Protein AF-A0A2A5M7Z3-F1 (afdb_monomer_lite)

Structure (mmCIF, N/CA/C/O backbone):
data_AF-A0A2A5M7Z3-F1
#
_entry.id   AF-A0A2A5M7Z3-F1
#
loop_
_atom_site.group_PDB
_atom_site.id
_atom_site.type_symbol
_atom_site.label_atom_id
_atom_site.label_alt_id
_atom_site.label_comp_id
_atom_site.label_asym_id
_atom_site.label_entity_id
_atom_site.label_seq_id
_atom_site.pdbx_PDB_ins_code
_atom_site.Cartn_x
_atom_site.Cartn_y
_atom_site.Cartn_z
_atom_site.occupancy
_atom_site.B_iso_or_equiv
_atom_site.auth_seq_id
_atom_site.auth_comp_id
_atom_site.auth_asym_id
_atom_site.auth_atom_id
_atom_site.pdbx_PDB_model_num
ATOM 1 N N . MET A 1 1 ? 6.782 -9.055 3.008 1.00 91.12 1 MET A N 1
ATOM 2 C CA . MET A 1 1 ? 6.099 -8.255 1.964 1.00 91.12 1 MET A CA 1
ATOM 3 C C . MET A 1 1 ? 6.824 -6.933 1.779 1.00 91.12 1 MET A C 1
ATOM 5 O O . MET A 1 1 ? 7.394 -6.445 2.746 1.00 91.12 1 MET A O 1
ATOM 9 N N . GLN A 1 2 ? 6.832 -6.366 0.569 1.00 95.69 2 GLN A N 1
ATOM 10 C CA . GLN A 1 2 ? 7.465 -5.069 0.298 1.00 95.69 2 GLN A CA 1
ATOM 11 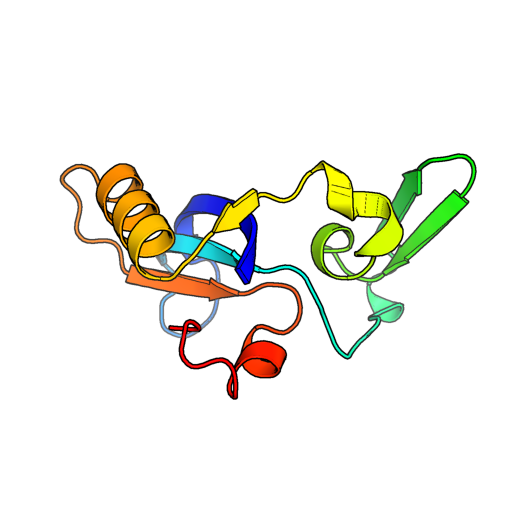C C . GLN A 1 2 ? 6.413 -3.957 0.295 1.00 95.69 2 GLN A C 1
ATOM 13 O O . GLN A 1 2 ? 5.503 -3.970 -0.534 1.00 95.69 2 GLN A O 1
ATOM 18 N N . LEU A 1 3 ? 6.539 -3.016 1.224 1.00 96.19 3 LEU A N 1
ATOM 19 C CA . LEU A 1 3 ? 5.643 -1.881 1.399 1.00 96.19 3 LEU A CA 1
ATOM 20 C C . LEU A 1 3 ? 6.285 -0.624 0.796 1.00 96.19 3 LEU A C 1
ATOM 22 O O . LEU A 1 3 ? 7.419 -0.282 1.129 1.00 96.19 3 LEU A O 1
ATOM 26 N N . VAL A 1 4 ? 5.557 0.052 -0.091 1.00 97.44 4 VAL A N 1
ATOM 27 C CA . VAL A 1 4 ? 5.972 1.313 -0.727 1.00 97.44 4 VAL A CA 1
ATOM 28 C C . VAL A 1 4 ? 5.696 2.489 0.201 1.00 97.44 4 VAL A C 1
ATOM 30 O O . VAL A 1 4 ? 6.533 3.369 0.357 1.00 97.44 4 VAL A O 1
ATOM 33 N N . GLU A 1 5 ? 4.506 2.518 0.797 1.00 97.00 5 GLU A N 1
ATOM 34 C CA . GLU A 1 5 ? 4.083 3.560 1.728 1.00 97.00 5 GLU A CA 1
ATOM 35 C C . GLU A 1 5 ? 2.895 3.082 2.569 1.00 97.00 5 GLU A C 1
ATOM 37 O O . GLU A 1 5 ? 2.126 2.202 2.168 1.00 97.00 5 GLU A O 1
ATOM 42 N N . SER A 1 6 ? 2.739 3.695 3.741 1.00 97.44 6 SER A N 1
ATOM 43 C CA . SER A 1 6 ? 1.559 3.535 4.588 1.00 97.44 6 SER A CA 1
ATOM 44 C C . SER A 1 6 ? 1.190 4.852 5.244 1.00 97.44 6 SER A C 1
ATOM 46 O O . SER A 1 6 ? 2.069 5.497 5.820 1.00 97.44 6 SER A O 1
ATOM 48 N N . PHE A 1 7 ? -0.083 5.234 5.204 1.00 97.62 7 PHE A N 1
ATOM 49 C CA . PHE A 1 7 ? -0.542 6.509 5.758 1.00 97.62 7 PHE A CA 1
ATOM 50 C C . PHE A 1 7 ? -2.034 6.483 6.108 1.00 97.62 7 PHE A C 1
ATOM 52 O O . PHE A 1 7 ? -2.800 5.701 5.550 1.00 97.62 7 PHE A O 1
ATOM 59 N N . LEU A 1 8 ? -2.441 7.355 7.033 1.00 98.00 8 LEU A N 1
ATOM 60 C CA . LEU A 1 8 ? -3.840 7.600 7.387 1.00 98.00 8 LEU A CA 1
ATOM 61 C C . LEU A 1 8 ? -4.382 8.751 6.527 1.00 98.00 8 LEU A C 1
ATOM 63 O O . LEU A 1 8 ? -3.765 9.813 6.470 1.00 98.00 8 LEU A O 1
ATOM 67 N N . SER A 1 9 ? -5.512 8.550 5.853 1.00 97.62 9 SER A N 1
ATOM 68 C CA . SER A 1 9 ? -6.187 9.574 5.045 1.00 97.62 9 SER A CA 1
ATOM 69 C C . SER A 1 9 ? -7.681 9.251 4.895 1.00 97.62 9 SER A C 1
ATOM 71 O O . SER A 1 9 ? -8.220 8.431 5.634 1.00 97.62 9 SER A O 1
ATOM 73 N N . ILE A 1 10 ? -8.371 9.895 3.957 1.00 98.00 10 ILE A N 1
ATOM 74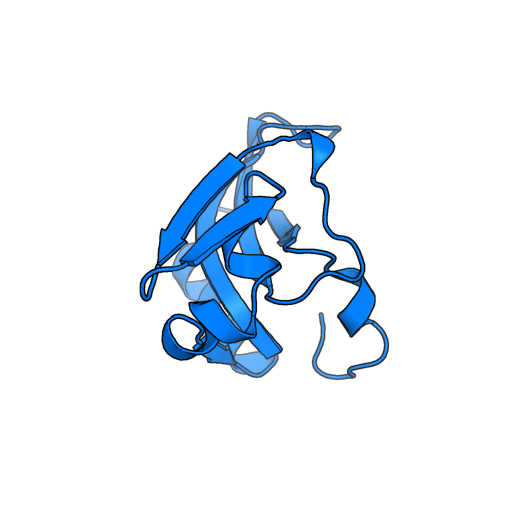 C CA . ILE A 1 10 ? -9.769 9.627 3.609 1.00 98.00 10 ILE A CA 1
ATOM 75 C C . ILE A 1 10 ? -9.822 8.818 2.310 1.00 98.00 10 ILE A C 1
ATOM 77 O O . ILE A 1 10 ? -9.147 9.161 1.341 1.00 98.00 10 ILE A O 1
ATOM 81 N N . GLN A 1 11 ? -10.636 7.761 2.272 1.00 98.31 11 GLN A N 1
ATOM 82 C CA . GLN A 1 11 ? -10.898 7.023 1.040 1.00 98.31 11 GLN A CA 1
ATOM 83 C C . GLN A 1 11 ? -11.621 7.925 0.037 1.00 98.31 11 GLN A C 1
ATOM 85 O O . GLN A 1 11 ? -12.706 8.436 0.314 1.00 98.31 11 GLN A O 1
ATOM 90 N N . GLY A 1 12 ? -11.008 8.122 -1.127 1.00 97.62 12 GLY A N 1
ATOM 91 C CA . GLY A 1 12 ? -11.490 9.025 -2.170 1.00 97.62 12 GLY A CA 1
ATOM 92 C C . GLY A 1 12 ? -12.415 8.365 -3.188 1.00 97.62 12 GLY A C 1
ATOM 93 O O . GLY A 1 12 ? -13.067 9.068 -3.952 1.00 97.62 12 GLY A O 1
ATOM 94 N N . GLU A 1 13 ? -12.522 7.034 -3.206 1.00 96.88 13 GLU A N 1
ATOM 95 C CA . GLU A 1 13 ? -13.179 6.319 -4.306 1.00 96.88 13 GLU A CA 1
ATOM 96 C C . GLU A 1 13 ? -14.087 5.165 -3.852 1.00 96.88 13 GLU A C 1
ATOM 98 O O . GLU A 1 13 ? -13.949 4.597 -2.763 1.00 96.88 13 GLU A O 1
ATOM 103 N N . GLY A 1 14 ? -15.023 4.800 -4.734 1.00 97.25 14 GLY A N 1
ATOM 104 C CA . GLY A 1 14 ? -15.886 3.630 -4.592 1.00 97.25 14 GLY A CA 1
ATOM 105 C C . GLY A 1 14 ? -16.880 3.701 -3.428 1.00 97.25 14 GLY A C 1
ATOM 106 O O . GLY A 1 14 ? -17.242 4.766 -2.932 1.00 97.25 14 GLY A O 1
ATOM 107 N N . LYS A 1 15 ? -17.336 2.523 -2.981 1.00 97.62 15 LYS A N 1
ATOM 108 C CA . LYS A 1 15 ? -18.383 2.364 -1.951 1.00 97.62 15 LYS A CA 1
ATOM 109 C C . LYS A 1 15 ? -18.030 3.001 -0.599 1.00 97.62 15 LYS A C 1
ATOM 111 O O . LYS A 1 15 ? -18.929 3.365 0.153 1.00 97.62 15 LYS A O 1
ATOM 116 N N . TYR A 1 16 ? -16.741 3.096 -0.278 1.00 97.50 16 TYR A N 1
ATOM 117 C CA . TYR A 1 16 ? -16.244 3.590 1.009 1.00 97.50 16 TYR A CA 1
ATOM 118 C C . TYR A 1 16 ? -15.716 5.031 0.936 1.00 97.50 16 TYR A C 1
ATOM 120 O O . TYR A 1 16 ? -15.004 5.453 1.845 1.00 97.50 16 TYR A O 1
ATOM 128 N N . ASN A 1 17 ? -16.052 5.785 -0.118 1.00 98.00 17 ASN A N 1
ATOM 129 C CA . ASN A 1 17 ? -15.705 7.202 -0.223 1.00 98.00 17 ASN A CA 1
ATOM 130 C C . ASN A 1 17 ? -16.108 7.977 1.054 1.00 98.00 17 ASN A C 1
ATOM 132 O O . ASN A 1 17 ? -17.170 7.744 1.635 1.00 98.00 17 ASN A O 1
ATOM 136 N N . GLY A 1 18 ? -15.225 8.863 1.519 1.00 97.88 18 GLY A N 1
ATOM 137 C CA . GLY A 1 18 ? -15.426 9.684 2.715 1.00 97.88 18 GLY A CA 1
ATOM 138 C C . GLY A 1 18 ? -15.098 8.986 4.040 1.00 97.88 18 GLY A C 1
ATOM 139 O O . GLY A 1 18 ? -15.136 9.626 5.090 1.00 97.88 18 GLY A O 1
ATOM 140 N N . LYS A 1 19 ? -14.753 7.692 4.034 1.00 98.12 19 LYS A N 1
ATOM 141 C CA . LYS A 1 19 ? -14.325 6.976 5.246 1.00 98.12 19 LYS A CA 1
ATOM 142 C C . LYS A 1 19 ? -12.861 7.259 5.568 1.00 98.12 19 LYS A C 1
ATOM 144 O O . LYS A 1 19 ? -12.018 7.258 4.675 1.00 98.12 19 LYS A O 1
ATOM 149 N N . LEU A 1 20 ? -12.554 7.426 6.855 1.00 98.25 20 LEU A N 1
ATOM 150 C CA . LEU A 1 20 ? -11.176 7.417 7.339 1.00 98.25 20 LEU A CA 1
ATOM 151 C C . LEU A 1 20 ? -10.555 6.041 7.067 1.00 98.25 20 LEU A C 1
ATOM 153 O O . LEU A 1 20 ? -11.154 5.016 7.396 1.00 98.25 20 LEU A O 1
ATOM 157 N N . ALA A 1 21 ? -9.378 6.027 6.452 1.00 98.50 21 ALA A N 1
ATOM 158 C CA . ALA A 1 21 ? -8.724 4.832 5.955 1.00 98.50 21 ALA A CA 1
ATOM 159 C C . ALA A 1 21 ? -7.210 4.877 6.181 1.00 98.50 21 ALA A C 1
ATOM 161 O O . ALA A 1 21 ? -6.552 5.886 5.929 1.00 98.50 21 ALA A O 1
ATOM 162 N N . ILE A 1 22 ? -6.647 3.750 6.608 1.00 98.50 22 ILE A N 1
ATOM 163 C CA . ILE A 1 22 ? -5.209 3.496 6.557 1.00 98.50 22 ILE A CA 1
ATOM 164 C C . ILE A 1 22 ? -4.913 2.820 5.226 1.00 98.50 22 ILE A C 1
ATOM 166 O O . ILE A 1 22 ? -5.400 1.722 4.963 1.00 98.50 22 ILE A O 1
ATOM 170 N N . PHE A 1 23 ? -4.101 3.460 4.398 1.00 98.06 23 PHE A N 1
ATOM 171 C CA . PHE A 1 23 ? -3.633 2.896 3.143 1.00 98.06 23 PHE A CA 1
ATOM 172 C C . PHE A 1 23 ? -2.358 2.100 3.382 1.00 98.06 23 PHE A C 1
ATOM 174 O O . PHE A 1 23 ? -1.410 2.615 3.969 1.00 98.06 23 PHE A O 1
ATOM 181 N N . MET A 1 24 ? -2.337 0.859 2.903 1.00 97.44 24 MET A N 1
ATOM 182 C CA . MET A 1 24 ? -1.167 -0.014 2.877 1.00 97.44 24 MET A CA 1
ATOM 183 C C . MET A 1 24 ? -0.851 -0.312 1.413 1.00 97.44 24 MET A C 1
ATOM 185 O O . MET A 1 24 ? -1.529 -1.125 0.784 1.00 97.44 24 MET A O 1
ATOM 189 N N . ARG A 1 25 ? 0.136 0.396 0.851 1.00 97.50 25 ARG A N 1
ATOM 190 C CA . ARG A 1 25 ? 0.489 0.291 -0.567 1.00 97.50 25 ARG A CA 1
ATOM 191 C C . ARG A 1 25 ? 1.680 -0.639 -0.760 1.00 97.50 25 ARG A C 1
ATOM 193 O O . ARG A 1 25 ? 2.801 -0.294 -0.386 1.00 97.50 25 ARG A O 1
ATOM 200 N N . PHE A 1 26 ? 1.456 -1.786 -1.381 1.00 96.38 26 PHE A N 1
ATOM 201 C CA . PHE A 1 26 ? 2.480 -2.789 -1.647 1.00 96.38 26 PHE A CA 1
ATOM 202 C C . PHE A 1 26 ? 3.218 -2.529 -2.962 1.00 96.38 26 PHE A C 1
ATOM 204 O O . PHE A 1 26 ? 2.760 -1.787 -3.830 1.00 96.38 26 PHE A O 1
ATOM 211 N N . ALA A 1 27 ? 4.413 -3.100 -3.080 1.00 96.75 27 ALA A N 1
ATOM 212 C CA . ALA A 1 27 ? 5.186 -3.088 -4.313 1.00 96.75 27 ALA A CA 1
ATOM 213 C C . ALA A 1 27 ? 4.817 -4.289 -5.196 1.00 96.75 27 ALA A C 1
ATOM 215 O O . ALA A 1 27 ? 4.460 -5.360 -4.705 1.00 96.75 27 ALA A O 1
ATOM 216 N N . GLY A 1 28 ? 4.981 -4.117 -6.504 1.00 95.81 28 GLY A N 1
ATOM 217 C CA . GLY A 1 28 ? 4.693 -5.116 -7.522 1.00 95.81 28 GLY A CA 1
ATOM 218 C C . GLY A 1 28 ? 3.353 -4.877 -8.215 1.00 95.81 28 GLY A C 1
ATOM 219 O O . GLY A 1 28 ? 2.358 -4.503 -7.601 1.00 95.81 28 GLY A O 1
ATOM 220 N N . CYS A 1 29 ? 3.348 -5.080 -9.527 1.00 96.25 29 CYS A N 1
ATOM 221 C CA . CYS A 1 29 ? 2.164 -5.075 -10.374 1.00 96.25 29 CYS A CA 1
ATOM 222 C C . CYS A 1 29 ? 2.431 -5.999 -11.560 1.00 96.25 29 CYS A C 1
ATOM 224 O O . CYS A 1 29 ? 3.535 -5.990 -12.105 1.00 96.25 29 CYS A O 1
ATOM 226 N N . ASN A 1 30 ? 1.435 -6.768 -11.981 1.00 94.56 30 ASN A N 1
ATOM 227 C CA . ASN A 1 30 ? 1.478 -7.557 -13.215 1.00 94.56 30 ASN A CA 1
ATOM 228 C C . ASN A 1 30 ? 1.080 -6.739 -14.463 1.00 94.56 30 ASN A C 1
ATOM 230 O O . ASN A 1 30 ? 1.116 -7.266 -15.573 1.00 94.56 30 ASN A O 1
ATOM 234 N N . PHE A 1 31 ? 0.756 -5.453 -14.299 1.00 92.25 31 PHE A N 1
ATOM 235 C CA . PHE A 1 31 ? 0.468 -4.516 -15.383 1.00 92.25 31 PHE A CA 1
ATOM 236 C C . PHE A 1 31 ? 1.452 -3.343 -15.409 1.00 92.25 31 PHE A C 1
ATOM 238 O O . PHE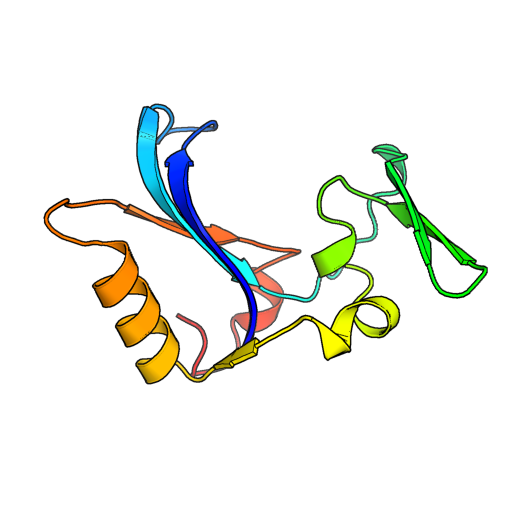 A 1 31 ? 1.929 -2.873 -14.376 1.00 92.25 31 PHE A O 1
ATOM 245 N N . ASN A 1 32 ? 1.691 -2.814 -16.611 1.00 88.31 32 ASN A N 1
ATOM 246 C CA . ASN A 1 32 ? 2.315 -1.511 -16.809 1.00 88.31 32 ASN A CA 1
ATOM 247 C C . ASN A 1 32 ? 1.361 -0.605 -17.598 1.00 88.31 32 ASN A C 1
ATOM 249 O O . ASN A 1 32 ? 1.213 -0.732 -18.815 1.00 88.31 32 ASN A O 1
ATOM 253 N N . CYS A 1 33 ? 0.675 0.290 -16.889 1.00 92.19 33 CYS A N 1
ATOM 254 C CA . CYS A 1 33 ? -0.409 1.092 -17.447 1.00 92.19 33 CYS A CA 1
ATOM 255 C C . CYS A 1 33 ? 0.125 2.355 -18.143 1.00 92.19 33 CYS A C 1
ATOM 257 O O . CYS A 1 33 ? -0.011 3.465 -17.630 1.00 92.19 33 CYS A O 1
ATOM 259 N N . LEU A 1 34 ? 0.711 2.192 -19.333 1.00 91.19 34 LEU A N 1
ATOM 260 C CA . LEU A 1 34 ? 1.272 3.297 -20.130 1.00 91.19 34 LEU A CA 1
ATOM 261 C C . LEU A 1 34 ? 0.247 4.387 -20.490 1.00 91.19 34 LEU A C 1
ATOM 263 O O . LEU A 1 34 ? 0.631 5.538 -20.682 1.00 91.19 34 LEU A O 1
ATOM 267 N N . GLY A 1 35 ? -1.046 4.047 -20.551 1.00 93.00 35 GLY A N 1
ATOM 268 C CA . GLY A 1 35 ? -2.123 4.978 -20.910 1.00 93.00 35 GLY A CA 1
ATOM 269 C C . GLY A 1 35 ? -2.292 6.164 -19.953 1.00 93.00 35 GLY A C 1
ATOM 270 O O . GLY A 1 35 ? -2.795 7.202 -20.367 1.00 93.00 35 GLY A O 1
ATOM 271 N N . PHE A 1 36 ? -1.820 6.048 -18.709 1.00 92.44 36 PHE A N 1
ATOM 272 C CA . PHE A 1 36 ? -1.801 7.161 -17.753 1.00 92.44 36 PHE A CA 1
ATOM 273 C C . PHE A 1 36 ? -0.683 8.173 -18.042 1.00 92.44 36 PHE A C 1
ATOM 275 O O . PHE A 1 36 ? -0.755 9.307 -17.577 1.00 92.44 36 PHE A O 1
ATOM 282 N N . ASN A 1 37 ? 0.336 7.781 -18.818 1.00 94.56 37 ASN A N 1
ATOM 283 C CA . ASN A 1 37 ? 1.424 8.634 -19.300 1.00 94.56 37 ASN A CA 1
ATOM 284 C C . ASN A 1 37 ? 2.132 9.456 -18.199 1.00 94.56 37 ASN A C 1
ATOM 286 O O . ASN A 1 37 ? 2.654 10.541 -18.462 1.00 94.56 37 ASN A O 1
ATOM 290 N N . VAL A 1 38 ? 2.172 8.945 -16.965 1.00 94.44 38 VAL A N 1
ATOM 291 C CA . VAL A 1 38 ? 2.904 9.574 -15.859 1.00 94.44 38 VAL A CA 1
ATOM 292 C C . VAL A 1 38 ? 4.387 9.325 -16.07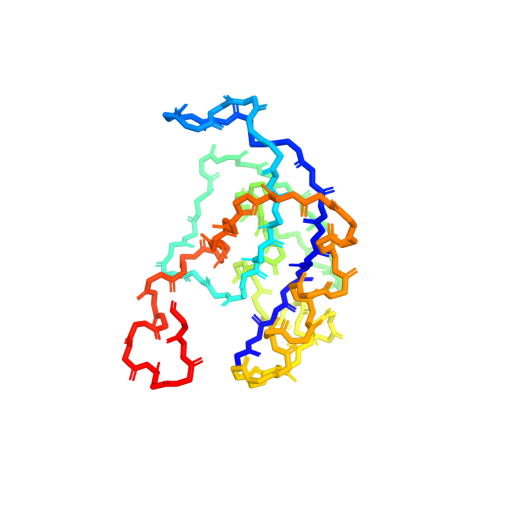2 1.00 94.44 38 VAL A C 1
ATOM 294 O O . VAL A 1 38 ? 4.789 8.180 -16.270 1.00 94.44 38 VAL A O 1
ATOM 297 N N . LYS A 1 39 ? 5.197 10.390 -16.044 1.00 95.12 39 LYS A N 1
ATOM 298 C CA . LYS A 1 39 ? 6.634 10.337 -16.343 1.00 95.12 39 LYS A CA 1
ATOM 299 C C . LYS A 1 39 ? 7.463 10.711 -15.123 1.00 95.12 39 LYS A C 1
ATOM 301 O O . LYS A 1 39 ? 7.258 11.777 -14.550 1.00 95.12 39 LYS A O 1
ATOM 306 N N . ILE A 1 40 ? 8.427 9.867 -14.763 1.00 93.88 40 ILE A N 1
ATOM 307 C CA . ILE A 1 40 ? 9.419 10.157 -13.721 1.00 93.88 40 ILE A CA 1
ATOM 308 C C . ILE A 1 40 ? 10.823 9.937 -14.275 1.00 93.88 40 ILE A C 1
ATOM 310 O O . ILE A 1 40 ? 11.112 8.883 -14.837 1.00 93.88 40 ILE A O 1
ATOM 314 N N . SER A 1 41 ? 11.705 10.913 -14.067 1.00 94.25 41 SER A N 1
ATOM 315 C CA . SER A 1 41 ? 13.130 10.787 -14.378 1.00 94.25 41 SER A CA 1
ATOM 316 C C . SER A 1 41 ? 13.890 10.241 -13.170 1.00 94.25 41 SER A C 1
ATOM 318 O O . SER A 1 41 ? 13.848 10.836 -12.093 1.00 94.25 41 SER A O 1
ATOM 320 N N . LYS A 1 42 ? 14.587 9.112 -13.332 1.00 91.69 42 LYS A N 1
ATOM 321 C CA . LYS A 1 42 ? 15.413 8.492 -12.287 1.00 91.69 42 LYS A CA 1
ATOM 322 C C . LYS A 1 42 ? 16.598 7.754 -12.908 1.00 91.69 42 LYS A C 1
ATOM 324 O O . LYS A 1 42 ? 16.402 7.001 -13.855 1.00 91.69 42 LYS A O 1
ATOM 329 N N . ASN A 1 43 ? 17.803 7.941 -12.361 1.00 88.50 43 ASN A N 1
ATOM 330 C CA . ASN A 1 43 ? 19.042 7.293 -12.826 1.00 88.50 43 ASN A CA 1
ATOM 331 C C . ASN A 1 43 ? 19.228 7.390 -14.353 1.00 88.50 43 ASN A C 1
ATOM 333 O O . ASN A 1 43 ? 19.392 6.372 -15.025 1.00 88.50 43 ASN A O 1
ATOM 337 N N . ASP A 1 44 ? 19.094 8.605 -14.895 1.00 92.00 44 ASP A N 1
ATOM 338 C CA . ASP A 1 44 ? 19.186 8.917 -16.332 1.00 92.00 44 ASP A CA 1
ATOM 339 C C . ASP A 1 44 ? 18.176 8.183 -17.236 1.00 92.00 44 ASP A C 1
ATOM 341 O O . ASP A 1 44 ? 18.303 8.169 -18.460 1.00 92.00 44 ASP A O 1
ATOM 345 N N . LYS A 1 45 ? 17.123 7.600 -16.651 1.00 92.75 45 LYS A N 1
ATOM 346 C CA . LYS A 1 45 ? 16.010 6.965 -17.363 1.00 92.75 45 LYS A CA 1
ATOM 347 C C . LYS A 1 45 ? 14.727 7.751 -17.156 1.00 92.75 45 LYS A C 1
ATOM 349 O O . LYS A 1 45 ? 14.460 8.255 -16.068 1.00 92.75 45 LYS A O 1
ATOM 354 N N . THR A 1 46 ? 13.896 7.796 -18.193 1.00 94.75 46 THR A N 1
ATOM 355 C CA . THR A 1 46 ? 12.504 8.247 -18.080 1.00 94.75 46 THR A CA 1
ATOM 356 C C . THR A 1 46 ? 11.608 7.023 -17.947 1.00 94.75 46 THR A C 1
ATOM 358 O O . THR A 1 46 ? 11.471 6.243 -18.887 1.00 94.75 46 THR A O 1
ATOM 361 N N . LEU A 1 47 ? 11.006 6.851 -16.776 1.00 94.50 47 LEU A N 1
ATOM 362 C CA . LEU A 1 47 ? 10.010 5.822 -16.507 1.00 94.50 47 LEU A CA 1
ATOM 363 C C . LEU A 1 47 ? 8.635 6.383 -16.865 1.00 94.50 47 LEU A C 1
ATOM 365 O O . LEU A 1 47 ? 8.315 7.503 -16.466 1.00 94.50 47 LEU A O 1
ATOM 369 N N . ILE A 1 48 ? 7.834 5.618 -17.606 1.00 95.12 48 ILE A N 1
ATOM 370 C CA . ILE A 1 48 ? 6.479 6.006 -18.018 1.00 95.12 48 ILE A CA 1
ATOM 371 C C . ILE A 1 48 ? 5.503 4.920 -17.566 1.00 95.12 48 ILE A C 1
ATOM 373 O O . ILE A 1 48 ? 5.753 3.742 -17.824 1.00 95.12 48 ILE A O 1
ATOM 377 N N . GLY A 1 49 ? 4.410 5.295 -16.900 1.00 94.06 49 GLY A N 1
ATOM 378 C CA . GLY A 1 49 ? 3.420 4.340 -16.397 1.00 94.06 49 GLY A CA 1
ATOM 379 C C . GLY A 1 49 ? 2.219 4.996 -15.713 1.00 94.06 49 GLY A C 1
ATOM 380 O O . GLY A 1 49 ? 1.781 6.076 -16.113 1.00 94.06 49 GLY A O 1
ATOM 381 N N . CYS A 1 50 ? 1.688 4.322 -14.688 1.00 93.50 50 CYS A N 1
ATOM 382 C CA . CYS A 1 50 ? 0.593 4.820 -13.852 1.00 93.50 50 CYS A CA 1
ATOM 383 C C . CYS A 1 50 ? 1.034 5.907 -12.859 1.00 93.50 50 CYS A C 1
ATOM 385 O O . CYS A 1 50 ? 2.221 6.156 -12.653 1.00 93.50 50 CYS A O 1
ATOM 387 N N . ASP A 1 51 ? 0.053 6.510 -12.193 1.00 90.00 51 ASP A N 1
ATOM 388 C CA . ASP A 1 51 ? 0.225 7.420 -11.052 1.00 90.00 51 ASP A CA 1
ATOM 389 C C . ASP A 1 51 ? 1.047 6.814 -9.900 1.00 90.00 51 ASP A C 1
ATOM 391 O O . ASP A 1 51 ? 1.809 7.503 -9.223 1.00 90.00 51 ASP A O 1
ATOM 395 N N . THR A 1 52 ? 0.977 5.495 -9.737 1.00 90.81 52 THR A N 1
ATOM 396 C CA . THR A 1 52 ? 1.701 4.726 -8.727 1.00 90.81 52 THR A CA 1
ATOM 397 C C . THR A 1 52 ? 2.948 4.055 -9.316 1.00 90.81 52 THR A C 1
ATOM 399 O O . THR A 1 52 ? 3.285 2.912 -9.003 1.00 90.81 52 THR A O 1
ATOM 402 N N . ILE A 1 53 ? 3.683 4.770 -10.171 1.00 93.69 53 ILE A N 1
ATOM 403 C CA . ILE A 1 53 ? 4.859 4.241 -10.884 1.00 93.69 53 ILE A CA 1
ATOM 404 C C . ILE A 1 53 ? 5.907 3.623 -9.943 1.00 93.69 53 ILE A C 1
ATOM 406 O O . ILE A 1 53 ? 6.550 2.629 -10.281 1.00 93.69 53 ILE A O 1
ATOM 410 N N . ARG A 1 54 ? 6.012 4.160 -8.719 1.00 94.38 54 ARG A N 1
ATOM 411 C CA . ARG A 1 54 ? 6.898 3.665 -7.661 1.00 94.38 54 ARG A CA 1
ATOM 412 C C . ARG A 1 54 ? 6.557 2.259 -7.196 1.00 94.38 54 ARG A C 1
ATOM 414 O O . ARG A 1 54 ? 7.456 1.609 -6.699 1.00 94.38 54 ARG A O 1
ATOM 421 N N . ALA A 1 55 ? 5.319 1.786 -7.328 1.00 95.38 55 ALA A N 1
ATOM 422 C CA . ALA A 1 55 ? 4.947 0.410 -6.992 1.00 95.38 55 ALA A CA 1
ATOM 423 C C . ALA A 1 55 ? 5.165 -0.563 -8.164 1.00 95.38 55 ALA A C 1
ATOM 425 O O . ALA A 1 55 ? 5.331 -1.757 -7.938 1.00 95.38 55 ALA A O 1
ATOM 426 N N . VAL A 1 56 ? 5.193 -0.067 -9.407 1.00 95.38 56 VAL A N 1
ATOM 427 C CA . VAL A 1 56 ? 5.339 -0.887 -10.624 1.00 95.38 56 VAL A CA 1
ATOM 428 C C . VAL A 1 56 ? 6.810 -1.103 -10.988 1.00 95.38 56 VAL A C 1
ATOM 430 O O . VAL A 1 56 ? 7.238 -2.234 -11.211 1.00 95.38 56 VAL A O 1
ATOM 433 N N . PHE A 1 57 ? 7.614 -0.036 -11.012 1.00 94.69 57 PHE A N 1
ATOM 434 C CA . PHE A 1 57 ? 9.032 -0.088 -11.392 1.00 94.69 57 PHE A CA 1
ATOM 435 C C . PHE A 1 57 ? 9.914 -0.509 -10.209 1.00 94.69 57 PHE A C 1
ATOM 437 O O . PHE A 1 57 ? 10.756 0.240 -9.715 1.00 94.69 57 PHE A O 1
ATOM 444 N N . THR A 1 58 ? 9.710 -1.738 -9.731 1.00 94.50 58 THR A N 1
ATOM 445 C CA . THR A 1 58 ? 10.303 -2.221 -8.476 1.00 94.50 58 THR A CA 1
ATOM 446 C C . THR A 1 58 ?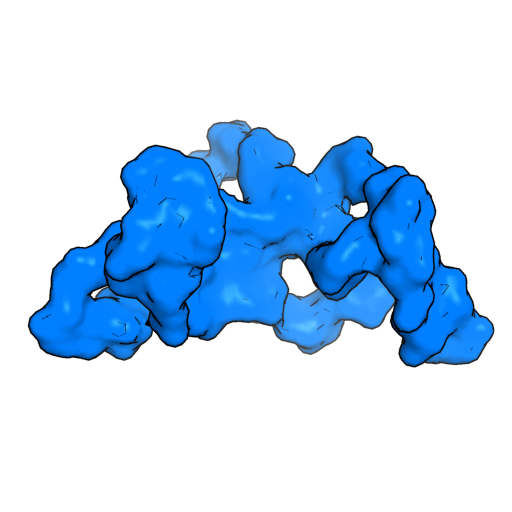 11.822 -2.207 -8.460 1.00 94.50 58 THR A C 1
ATOM 448 O O . THR A 1 58 ? 12.408 -1.927 -7.422 1.00 94.50 58 THR A O 1
ATOM 451 N N . LYS A 1 59 ? 12.482 -2.436 -9.600 1.00 93.50 59 LYS A N 1
ATOM 452 C CA . LYS A 1 59 ? 13.948 -2.368 -9.708 1.00 93.50 59 LYS A CA 1
ATOM 453 C C . LYS A 1 59 ? 14.478 -0.958 -9.450 1.00 93.50 59 LYS A C 1
ATOM 455 O O . LYS A 1 59 ? 15.491 -0.812 -8.777 1.00 93.50 59 LYS A O 1
ATOM 460 N N . ASP A 1 60 ? 13.781 0.060 -9.945 1.00 94.56 60 ASP A N 1
ATOM 461 C CA . ASP A 1 60 ? 14.198 1.458 -9.842 1.00 94.56 60 ASP A CA 1
ATOM 462 C C . ASP A 1 60 ? 13.874 2.064 -8.468 1.00 94.56 60 ASP A C 1
ATOM 464 O O . ASP A 1 60 ? 14.510 3.032 -8.052 1.00 94.56 60 ASP A O 1
ATOM 468 N N . PHE A 1 61 ? 12.902 1.511 -7.734 1.00 94.69 61 PHE A N 1
ATOM 469 C CA . PHE A 1 61 ? 12.456 2.034 -6.434 1.00 94.69 61 PHE A CA 1
ATOM 470 C C . PHE A 1 61 ? 12.703 1.101 -5.241 1.00 94.69 61 PHE A C 1
ATOM 472 O O . PHE A 1 61 ? 12.367 1.479 -4.121 1.00 94.69 61 PHE A O 1
ATOM 479 N N . LYS A 1 62 ? 13.345 -0.058 -5.437 1.00 94.19 62 LYS A N 1
ATOM 480 C CA . LYS A 1 62 ? 13.546 -1.087 -4.399 1.00 94.19 62 LYS A CA 1
ATOM 481 C C . LYS A 1 62 ? 14.104 -0.553 -3.080 1.00 94.19 62 LYS A C 1
ATOM 483 O O . LYS A 1 62 ? 13.667 -0.977 -2.019 1.00 94.19 62 LYS A O 1
ATOM 488 N N . GLU A 1 63 ? 15.057 0.371 -3.156 1.00 94.44 63 GLU A N 1
ATOM 489 C CA . GLU A 1 63 ? 15.737 0.958 -1.992 1.00 94.44 63 GLU A CA 1
ATOM 490 C C . GLU A 1 63 ? 14.818 1.824 -1.119 1.00 94.44 63 GLU A C 1
ATOM 492 O O . GLU A 1 63 ? 15.130 2.076 0.037 1.00 94.44 63 GLU A O 1
ATOM 497 N N . SER A 1 64 ? 13.679 2.269 -1.658 1.00 94.25 64 SER A N 1
ATOM 498 C CA . SER A 1 64 ? 12.692 3.062 -0.916 1.00 94.25 64 SER A CA 1
ATOM 499 C C . SER A 1 64 ? 11.654 2.219 -0.174 1.00 94.25 64 SER A C 1
ATOM 501 O O . SER A 1 64 ? 10.810 2.781 0.516 1.00 94.25 64 SER A O 1
ATOM 503 N N . TYR A 1 65 ? 11.675 0.893 -0.335 1.00 96.81 65 TYR A N 1
ATOM 504 C CA . TYR A 1 65 ? 10.660 0.014 0.237 1.00 96.81 65 TYR A CA 1
ATOM 505 C C . TYR A 1 65 ? 11.060 -0.508 1.609 1.00 96.81 65 TYR A C 1
ATOM 507 O O . TYR A 1 65 ? 12.219 -0.834 1.863 1.00 96.81 65 TYR A O 1
ATOM 515 N N . GLU A 1 66 ? 10.059 -0.721 2.453 1.00 96.62 66 GLU A N 1
ATOM 516 C CA . GLU A 1 66 ? 10.213 -1.448 3.707 1.00 96.62 66 GLU A CA 1
ATOM 517 C C . GLU A 1 66 ? 9.836 -2.920 3.500 1.00 96.62 66 GLU A C 1
ATOM 519 O O . GLU A 1 66 ? 8.812 -3.229 2.887 1.00 96.62 66 GLU A O 1
ATOM 524 N N . THR A 1 67 ? 10.646 -3.851 4.007 1.00 95.88 67 THR A N 1
ATOM 525 C CA . THR A 1 67 ? 10.287 -5.278 4.014 1.00 95.88 67 THR A CA 1
ATOM 526 C C . THR A 1 67 ? 9.716 -5.637 5.374 1.00 95.88 67 THR A C 1
ATOM 528 O O . THR A 1 67 ? 10.440 -5.587 6.360 1.00 95.88 67 THR A O 1
ATOM 531 N N . LEU A 1 68 ? 8.429 -5.988 5.409 1.00 94.88 68 LEU A N 1
ATOM 532 C CA . LEU A 1 68 ? 7.676 -6.244 6.638 1.00 94.88 68 LEU A CA 1
ATOM 533 C C . LEU A 1 68 ? 6.961 -7.602 6.579 1.00 94.88 68 LEU A C 1
ATOM 535 O O . LEU A 1 68 ? 6.473 -8.002 5.516 1.00 94.88 68 LEU A O 1
ATOM 539 N N . ASN A 1 69 ? 6.884 -8.306 7.706 1.00 94.31 69 ASN A N 1
ATOM 540 C CA . ASN A 1 69 ? 6.023 -9.483 7.903 1.00 94.31 69 ASN A CA 1
ATOM 541 C C . ASN A 1 69 ? 4.609 -9.086 8.380 1.00 94.31 69 ASN A C 1
ATOM 543 O O . ASN A 1 69 ? 4.343 -7.907 8.633 1.00 94.31 69 ASN A O 1
ATOM 547 N N . ALA A 1 70 ? 3.694 -10.053 8.508 1.00 94.19 70 ALA A N 1
ATOM 548 C CA . ALA A 1 70 ? 2.305 -9.781 8.899 1.00 94.19 70 ALA A CA 1
ATOM 549 C C . ALA A 1 70 ? 2.193 -9.063 10.260 1.00 94.19 70 ALA A C 1
ATOM 551 O O . ALA A 1 70 ? 1.443 -8.094 10.412 1.00 94.19 70 ALA A O 1
ATOM 552 N N . ASN A 1 71 ? 2.999 -9.476 11.243 1.00 95.25 71 ASN A N 1
ATOM 553 C CA . ASN A 1 71 ? 3.012 -8.875 12.580 1.00 95.25 71 ASN A CA 1
ATOM 554 C C . ASN A 1 71 ? 3.508 -7.421 12.562 1.00 95.25 71 ASN A C 1
ATOM 556 O O . ASN A 1 71 ? 3.000 -6.570 13.292 1.00 95.25 71 ASN A O 1
ATOM 560 N N . GLU A 1 72 ? 4.509 -7.115 11.742 1.00 96.50 72 GLU A N 1
ATOM 561 C CA . GLU A 1 72 ? 5.033 -5.759 11.580 1.00 96.50 72 GLU A CA 1
ATOM 562 C C . GLU A 1 72 ? 4.036 -4.843 10.864 1.00 96.50 72 GLU A C 1
ATOM 564 O O . GLU A 1 72 ? 3.880 -3.684 11.260 1.00 96.50 72 GLU A O 1
ATOM 569 N N . LEU A 1 73 ? 3.303 -5.362 9.874 1.00 95.31 73 LEU A N 1
ATOM 570 C CA . LEU A 1 73 ? 2.206 -4.631 9.235 1.00 95.31 73 LEU A CA 1
ATOM 571 C C . LEU A 1 73 ? 1.073 -4.346 10.221 1.00 95.31 73 LEU A C 1
ATOM 573 O O . LEU A 1 73 ? 0.593 -3.215 10.281 1.00 95.31 73 LEU A O 1
ATOM 577 N N . LEU A 1 74 ? 0.696 -5.318 11.054 1.00 95.06 74 LEU A N 1
ATOM 578 C CA . LEU A 1 74 ? -0.300 -5.103 12.102 1.00 95.06 74 LEU A CA 1
ATOM 579 C C . LEU A 1 74 ? 0.148 -4.005 13.078 1.00 95.06 74 LEU A C 1
ATOM 581 O O . LEU A 1 74 ? -0.621 -3.092 13.378 1.00 95.06 74 LEU A O 1
ATOM 585 N N . LYS A 1 75 ? 1.415 -4.023 13.517 1.00 96.31 75 LYS A N 1
ATOM 586 C CA . LYS A 1 75 ? 1.988 -2.948 14.347 1.00 96.31 75 LYS A CA 1
ATOM 587 C C . LYS A 1 75 ? 1.930 -1.589 13.644 1.00 96.31 75 LYS A C 1
ATOM 589 O O . LYS A 1 75 ? 1.638 -0.585 14.294 1.00 96.31 75 LYS A O 1
ATOM 594 N N . ARG A 1 76 ? 2.182 -1.536 12.329 1.00 96.56 76 ARG A N 1
ATOM 595 C CA . ARG A 1 76 ? 2.065 -0.308 11.526 1.00 96.56 76 ARG A CA 1
ATOM 596 C C . ARG A 1 76 ? 0.631 0.218 11.514 1.00 96.56 76 ARG A C 1
ATOM 598 O O . ARG A 1 76 ? 0.437 1.406 11.754 1.00 96.56 76 ARG A O 1
ATOM 605 N N . VAL A 1 77 ? -0.352 -0.653 11.289 1.00 96.50 77 VAL A N 1
ATOM 606 C CA . VAL A 1 77 ? -1.781 -0.303 11.307 1.00 96.50 77 VAL A CA 1
ATOM 607 C C . VAL A 1 77 ? -2.190 0.218 12.683 1.00 96.50 77 VAL A C 1
ATOM 609 O O . VAL A 1 77 ? -2.762 1.299 12.766 1.00 96.50 77 VAL A O 1
ATOM 612 N N . ILE A 1 78 ? -1.829 -0.480 13.766 1.00 96.31 78 ILE A N 1
ATOM 613 C CA . ILE A 1 78 ? -2.127 -0.048 15.143 1.00 96.31 78 ILE A CA 1
ATOM 614 C C . ILE A 1 78 ? -1.514 1.329 15.430 1.00 96.31 78 ILE A C 1
ATOM 616 O O . ILE A 1 78 ? -2.177 2.196 15.990 1.00 96.31 78 ILE A O 1
ATOM 620 N N . LYS A 1 79 ? -0.270 1.568 14.996 1.00 97.12 79 LYS A N 1
ATOM 621 C CA . LYS A 1 79 ? 0.391 2.869 15.157 1.00 97.12 79 LYS A CA 1
ATOM 622 C C . LYS A 1 79 ? -0.321 3.990 14.387 1.00 97.12 79 LYS A C 1
ATOM 624 O O . LYS A 1 79 ? -0.412 5.104 14.892 1.00 97.12 79 LYS A O 1
ATOM 629 N N . LEU A 1 80 ? -0.786 3.720 13.166 1.00 97.38 80 LEU A N 1
ATOM 630 C CA . LEU A 1 80 ? -1.458 4.711 12.316 1.00 97.38 80 LEU A CA 1
ATOM 631 C C . LEU A 1 80 ? -2.912 4.963 12.723 1.00 97.38 80 LEU A C 1
ATOM 633 O O . LEU A 1 80 ? -3.408 6.063 12.499 1.00 97.38 80 LEU A O 1
ATOM 637 N N . LYS A 1 81 ? -3.573 3.967 13.322 1.00 96.19 81 LYS A N 1
ATOM 638 C CA . LYS A 1 81 ? -4.952 4.044 13.814 1.00 96.19 81 LYS A CA 1
ATOM 639 C C . LYS A 1 81 ? -5.147 5.187 14.814 1.00 96.19 81 LYS A C 1
ATOM 641 O O . LYS A 1 81 ? -6.171 5.866 14.757 1.00 96.19 81 LYS A O 1
ATOM 646 N N . GLN A 1 82 ? -4.158 5.413 15.684 1.00 90.12 82 GLN A N 1
ATOM 647 C CA . GLN A 1 82 ? -4.285 6.321 16.830 1.00 90.12 82 GLN A CA 1
ATOM 648 C C . GLN A 1 82 ? -5.563 5.976 17.624 1.00 90.12 82 GLN A C 1
ATOM 650 O O . GLN A 1 82 ? -5.807 4.796 17.878 1.00 90.12 82 GLN A O 1
ATOM 655 N N . ASP A 1 83 ? -6.389 6.970 17.955 1.00 94.00 83 ASP A N 1
ATOM 656 C CA . ASP A 1 83 ? -7.646 6.801 18.699 1.00 94.00 83 ASP A CA 1
ATOM 657 C C . ASP A 1 83 ? -8.889 6.693 17.793 1.00 94.00 83 ASP A C 1
ATOM 659 O O . ASP A 1 83 ? -10.021 6.684 18.274 1.00 94.00 83 ASP A O 1
ATOM 663 N N . PHE A 1 84 ? -8.705 6.633 16.472 1.00 95.88 84 PHE A N 1
ATOM 664 C CA . PHE A 1 84 ? -9.804 6.540 15.508 1.00 95.88 84 PHE A CA 1
ATOM 665 C C . PHE A 1 84 ? -10.094 5.091 15.125 1.00 95.88 84 PHE A C 1
ATOM 667 O O . PHE A 1 84 ? -9.245 4.232 15.299 1.00 95.88 84 PHE A O 1
ATOM 674 N N . ASP A 1 85 ? -11.236 4.820 14.487 1.00 95.56 85 ASP A N 1
ATOM 675 C CA . ASP A 1 85 ? -11.557 3.511 13.895 1.00 95.56 85 ASP A CA 1
ATOM 676 C C . ASP A 1 85 ? -11.582 3.571 12.351 1.00 95.56 85 ASP A C 1
ATOM 678 O O . ASP A 1 85 ? -12.653 3.521 11.737 1.00 95.56 85 ASP A O 1
ATOM 682 N N . PRO A 1 86 ? -10.418 3.724 11.687 1.00 97.75 86 PRO A N 1
ATOM 683 C CA . PRO A 1 86 ? -10.325 3.721 10.237 1.00 97.75 86 PRO A CA 1
ATOM 684 C C . PRO A 1 86 ? -10.509 2.314 9.661 1.00 97.75 86 PRO A C 1
ATOM 686 O O . PRO A 1 86 ? -10.150 1.310 10.279 1.00 97.75 86 PRO A O 1
ATOM 689 N N . ILE A 1 87 ? -10.980 2.247 8.417 1.00 97.81 87 ILE A N 1
ATOM 690 C CA . ILE A 1 87 ? -10.855 1.028 7.609 1.00 97.81 87 ILE A CA 1
ATOM 691 C C . ILE A 1 87 ? -9.397 0.841 7.167 1.00 97.81 87 ILE A C 1
ATOM 693 O O . ILE A 1 87 ? -8.620 1.796 7.138 1.00 97.81 87 ILE A O 1
ATOM 697 N N . VAL A 1 88 ? -9.019 -0.371 6.767 1.00 97.44 88 VAL A N 1
ATOM 698 C CA . VAL A 1 88 ? -7.714 -0.624 6.138 1.00 97.44 88 VAL A CA 1
ATOM 699 C C . VAL A 1 88 ? -7.925 -0.857 4.648 1.00 97.44 88 VAL A C 1
ATOM 701 O O . VAL A 1 88 ? -8.726 -1.699 4.253 1.00 97.44 88 VAL A O 1
ATOM 704 N N . VAL A 1 89 ? -7.212 -0.095 3.821 1.00 97.81 89 VAL A N 1
ATOM 705 C CA . VAL A 1 89 ? -7.224 -0.207 2.362 1.00 97.81 89 VAL A CA 1
ATOM 706 C C . VAL A 1 89 ? -5.897 -0.810 1.915 1.00 97.81 89 VAL A C 1
ATOM 708 O O . VAL A 1 89 ? -4.854 -0.155 1.949 1.00 97.81 89 VAL A O 1
ATOM 711 N N . ILE A 1 90 ? -5.948 -2.070 1.492 1.00 96.19 90 ILE A N 1
ATOM 712 C CA . ILE A 1 90 ? -4.829 -2.796 0.881 1.00 96.19 90 ILE A CA 1
ATOM 713 C C . ILE A 1 90 ? -4.793 -2.434 -0.609 1.00 96.19 90 ILE A C 1
ATOM 715 O O . ILE A 1 90 ? -5.794 -2.571 -1.309 1.00 96.19 90 ILE A O 1
ATOM 719 N N . THR A 1 91 ? -3.661 -1.925 -1.095 1.00 95.94 91 THR A N 1
ATOM 720 C CA . THR A 1 91 ? -3.509 -1.440 -2.479 1.00 95.94 91 THR A CA 1
ATOM 721 C C . THR A 1 91 ? -2.067 -1.599 -2.980 1.00 95.94 91 THR A C 1
ATOM 723 O O . THR A 1 91 ? -1.202 -2.040 -2.232 1.00 95.94 91 THR A O 1
ATOM 726 N N . GLY A 1 92 ? -1.783 -1.183 -4.217 1.00 84.50 92 GLY A N 1
ATOM 727 C CA . GLY A 1 92 ? -0.435 -1.014 -4.773 1.00 84.50 92 GLY A CA 1
ATOM 728 C C . GLY A 1 92 ? 0.264 -2.296 -5.228 1.00 84.50 92 GLY A C 1
ATOM 729 O O . GLY A 1 92 ? 0.080 -3.360 -4.660 1.00 84.50 92 GLY A O 1
ATOM 730 N N . GLY A 1 93 ? 1.093 -2.248 -6.272 1.00 89.31 93 GLY A N 1
ATOM 731 C CA . GLY A 1 93 ? 0.529 -1.922 -7.572 1.00 89.31 93 GLY A CA 1
ATOM 732 C C . GLY A 1 93 ? -0.718 -2.786 -7.742 1.00 89.31 93 GLY A C 1
ATOM 733 O O . GLY A 1 93 ? -1.800 -2.304 -7.430 1.00 89.31 93 GLY A O 1
ATOM 734 N N . GLU A 1 94 ? -0.552 -4.065 -8.071 1.00 95.38 94 GLU A N 1
ATOM 735 C CA . GLU A 1 94 ? -1.634 -5.054 -7.986 1.00 95.38 94 GLU A CA 1
ATOM 736 C C . GLU A 1 94 ? -1.483 -5.862 -6.684 1.00 95.38 94 GLU A C 1
ATOM 738 O O . GLU A 1 94 ? -0.607 -6.728 -6.628 1.00 95.38 94 GLU A O 1
ATOM 743 N N . PRO A 1 95 ? -2.284 -5.604 -5.631 1.00 95.12 95 PRO A N 1
ATOM 744 C CA . PRO A 1 95 ? -2.139 -6.293 -4.349 1.00 95.12 95 PRO A CA 1
ATOM 745 C C . PRO A 1 95 ? -2.385 -7.801 -4.462 1.00 95.12 95 PRO A C 1
ATOM 747 O O . PRO A 1 95 ? -1.734 -8.578 -3.765 1.00 95.12 95 PRO A O 1
ATOM 750 N N . LEU A 1 96 ? -3.271 -8.244 -5.360 1.00 94.81 96 LEU A N 1
ATOM 751 C CA . LEU A 1 96 ? -3.636 -9.655 -5.451 1.00 94.81 96 LEU A CA 1
ATOM 752 C C . LEU A 1 96 ? -2.543 -10.535 -6.051 1.00 94.81 96 LEU A C 1
ATOM 754 O O . LEU A 1 96 ? -2.674 -11.745 -5.964 1.00 94.81 96 LEU A O 1
ATOM 758 N N . ILE A 1 97 ? -1.434 -10.001 -6.575 1.00 95.19 97 ILE A N 1
ATOM 759 C CA . ILE A 1 97 ? -0.288 -10.853 -6.953 1.00 95.19 97 ILE A CA 1
ATOM 760 C C . ILE A 1 97 ? 0.349 -11.552 -5.743 1.00 95.19 97 ILE A C 1
ATOM 762 O O . ILE A 1 97 ? 1.116 -12.496 -5.916 1.00 95.19 97 ILE A O 1
ATOM 766 N N . HIS A 1 98 ? 0.057 -11.083 -4.525 1.00 92.06 98 HIS A N 1
ATOM 767 C CA . HIS A 1 98 ? 0.607 -11.620 -3.282 1.00 92.06 98 HIS A CA 1
ATOM 768 C C . HIS A 1 98 ? -0.304 -12.665 -2.616 1.00 92.06 98 HIS A C 1
ATOM 770 O O . HIS A 1 98 ? 0.041 -13.139 -1.541 1.00 92.06 98 HIS A O 1
ATOM 776 N N . TYR A 1 99 ? -1.431 -13.056 -3.230 1.00 92.75 99 TYR A N 1
ATOM 777 C CA . TYR A 1 99 ? -2.468 -13.893 -2.596 1.00 92.75 99 TYR A CA 1
ATOM 778 C C . TYR A 1 99 ? -2.002 -15.280 -2.114 1.00 92.75 99 TYR A C 1
ATOM 780 O O . TYR A 1 99 ? -2.591 -15.832 -1.190 1.00 92.75 99 TYR A O 1
ATOM 788 N N . GLU A 1 100 ? -0.966 -15.858 -2.731 1.00 92.25 100 GLU A N 1
ATOM 789 C CA . GLU A 1 100 ? -0.411 -17.163 -2.326 1.00 92.25 100 GLU A CA 1
ATOM 790 C C . GLU A 1 100 ? 0.567 -17.060 -1.154 1.00 92.25 100 GLU A C 1
ATOM 792 O O . GLU A 1 100 ? 0.950 -18.073 -0.569 1.00 92.25 100 GLU A O 1
ATOM 797 N N . ASN A 1 101 ? 1.013 -15.850 -0.815 1.00 90.62 101 ASN A N 1
ATOM 798 C CA . ASN A 1 101 ? 1.914 -15.655 0.302 1.00 90.62 101 ASN A CA 1
ATOM 799 C C . ASN A 1 101 ? 1.114 -15.774 1.611 1.00 90.62 101 ASN A C 1
ATOM 801 O O . ASN A 1 101 ? 0.271 -14.920 1.862 1.00 90.62 101 ASN A O 1
ATOM 805 N N . PRO A 1 102 ? 1.398 -16.759 2.483 1.00 88.88 102 PRO A N 1
ATOM 806 C CA . PRO A 1 102 ? 0.657 -16.938 3.734 1.00 88.88 102 PRO A CA 1
ATOM 807 C C . PRO A 1 102 ? 0.834 -15.773 4.718 1.00 88.88 102 PRO A C 1
ATOM 809 O O . PRO A 1 102 ? 0.050 -15.630 5.649 1.00 88.88 102 PRO A O 1
ATOM 812 N N . GLU A 1 103 ? 1.861 -14.942 4.525 1.00 87.56 103 GLU A N 1
ATOM 813 C CA . GLU A 1 103 ? 2.060 -13.713 5.295 1.00 87.56 103 GLU A CA 1
ATOM 814 C C . GLU A 1 103 ? 1.250 -12.529 4.745 1.00 87.56 103 GLU A C 1
ATOM 816 O O . GLU A 1 103 ? 1.198 -11.484 5.392 1.00 87.56 103 GLU A O 1
ATOM 821 N N . PHE A 1 104 ? 0.676 -12.644 3.544 1.00 85.12 104 PHE A N 1
ATOM 822 C CA . PHE A 1 104 ? -0.153 -11.603 2.946 1.00 85.12 104 PHE A CA 1
ATOM 823 C C . PHE A 1 104 ? -1.563 -11.642 3.538 1.00 85.12 104 PHE A C 1
ATOM 825 O O . PHE A 1 104 ? -2.151 -12.709 3.699 1.00 85.12 104 PHE A O 1
ATOM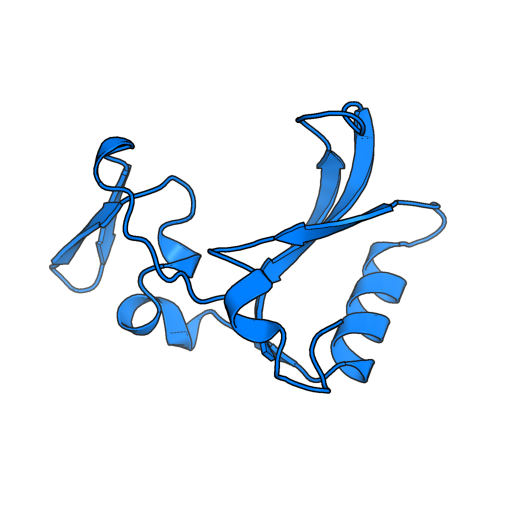 832 N N . ILE A 1 105 ? -2.046 -10.460 3.925 1.00 68.06 105 ILE A N 1
ATOM 833 C CA . ILE A 1 105 ? -3.247 -10.256 4.747 1.00 68.06 105 ILE A CA 1
ATOM 834 C C . ILE A 1 105 ? -4.514 -10.283 3.895 1.00 68.06 105 ILE A C 1
ATOM 836 O O . ILE A 1 105 ? -4.512 -9.592 2.851 1.00 68.06 105 ILE A O 1
#

Radius of gyration: 14.58 Å; chains: 1; bounding box: 38×28×40 Å

Secondary structure (DSSP, 8-state):
-EEEEEEEEE--SGGGTT-EEEEEEES--S---GGG-EEEEETTEEEEE-TTHHHH-HHHHGGG-EE--HHHHHHHHHHHHTTS--EEEEESS-GGGGTT-TT--

pLDDT: mean 94.55, std 3.86, range [68.06, 98.5]

Foldseek 3Di:
DKWLDWAWDADCDDPRGRFTEIETAAAADPDFAQVCQDWDDAPNDIDGGHPQSLRHPCVRNVVNIDDDFLVRVVVVCVVRCPVHDGHYHYQYPHLCVCVPPPRRD

Sequence (105 aa):
MQLVESFLSIQGEGKYNGKLAIFMRFAGCNFNCLGFNVKISKNDKTLIGCDTIRAVFTKDFKESYETLNANELLKRVIKLKQDFDPIVVITGGEPLIHYENPEFI